Protein AF-A0A1N7FFN1-F1 (afdb_monomer_lite)

pLDDT: mean 76.86, std 16.46, range [43.97, 96.06]

Radius of gyration: 22.69 Å; chains: 1; bounding box: 41×33×72 Å

Sequence (91 aa):
MTDELDRDEPCDREVAATERYVARLEALDAETERLLESIPDAAAFDDETRAQTRRRLREVRAQLNPLSLRLRSRVDADDCTPRAADDPPRE

Secondary structure (DSSP, 8-state):
----SSSSHHHHHHHHHHHHHHHHHHHHHHHHHHHHHTS-SSSSS-HHHHHHHHHHHHHHHHHHHHHHHHHHHHHTT--------------

Foldseek 3Di:
DDDPDDPVVVLVVVLVVLVVVLVVLVVLLVVLVVVLVPLDPDDDDDPVVNVVSNVVSVVSNVVSVVSSVVSVVCSVVSPVPPPPPPPDDDD

Structure (mmCIF, N/CA/C/O backbone):
data_AF-A0A1N7FFN1-F1
#
_entry.id   AF-A0A1N7FFN1-F1
#
loop_
_atom_site.group_PDB
_atom_site.id
_atom_site.type_symbol
_atom_site.label_atom_id
_atom_site.label_alt_id
_atom_site.label_comp_id
_atom_site.label_asym_id
_atom_site.label_entity_id
_atom_site.label_seq_id
_atom_site.pdbx_PDB_ins_code
_atom_site.Cartn_x
_atom_site.Cartn_y
_atom_site.Cartn_z
_atom_site.occupancy
_atom_site.B_iso_or_equiv
_atom_site.auth_seq_id
_atom_site.auth_comp_id
_atom_site.auth_asym_id
_atom_site.auth_atom_id
_atom_site.pdbx_PDB_model_num
ATOM 1 N N . MET A 1 1 ? 26.723 10.844 -42.395 1.00 43.97 1 MET A N 1
ATOM 2 C CA . MET A 1 1 ? 25.391 10.213 -42.404 1.00 43.97 1 MET A CA 1
ATOM 3 C C . MET A 1 1 ? 25.571 8.843 -41.774 1.00 43.97 1 MET A C 1
ATOM 5 O O . MET A 1 1 ? 25.898 7.903 -42.477 1.00 43.97 1 MET A O 1
ATOM 9 N N . THR A 1 2 ? 25.493 8.792 -40.449 1.00 44.84 2 THR A N 1
ATOM 10 C CA . THR A 1 2 ? 25.457 7.570 -39.631 1.00 44.84 2 THR A CA 1
ATOM 11 C C . THR A 1 2 ? 24.649 7.965 -38.408 1.00 44.84 2 THR A C 1
ATOM 13 O O . THR A 1 2 ? 25.138 8.662 -37.524 1.00 44.84 2 THR A O 1
ATOM 16 N N . ASP A 1 3 ? 23.370 7.651 -38.511 1.00 47.75 3 ASP A N 1
ATOM 17 C CA . ASP A 1 3 ? 22.259 8.003 -37.640 1.00 47.75 3 ASP A CA 1
ATOM 18 C C . ASP A 1 3 ? 21.767 6.654 -37.101 1.00 47.75 3 ASP A C 1
ATOM 20 O O . ASP A 1 3 ? 20.919 6.021 -37.721 1.00 47.75 3 ASP A O 1
ATOM 24 N N . GLU A 1 4 ? 22.457 6.104 -36.093 1.00 52.75 4 GLU A N 1
ATOM 25 C CA . GLU A 1 4 ? 22.216 4.726 -35.619 1.00 52.75 4 GLU A CA 1
ATOM 26 C C . GLU A 1 4 ? 22.512 4.488 -34.120 1.00 52.75 4 GLU A C 1
ATOM 28 O O . GLU A 1 4 ? 22.792 3.359 -33.740 1.00 52.75 4 GLU A O 1
ATOM 33 N N . LEU A 1 5 ? 22.429 5.487 -33.227 1.00 51.53 5 LEU A N 1
ATOM 34 C CA . LEU A 1 5 ? 22.682 5.247 -31.784 1.00 51.53 5 LEU A CA 1
ATOM 35 C C . LEU A 1 5 ? 21.618 5.754 -30.790 1.00 51.53 5 LEU A C 1
ATOM 37 O O . LEU A 1 5 ? 21.851 5.678 -29.592 1.00 51.53 5 LEU A O 1
ATOM 41 N N . ASP A 1 6 ? 20.428 6.167 -31.238 1.00 48.56 6 ASP A N 1
ATOM 42 C CA . ASP A 1 6 ? 19.389 6.726 -30.340 1.00 48.56 6 ASP A CA 1
ATOM 43 C C . ASP A 1 6 ? 18.207 5.776 -30.034 1.00 48.56 6 ASP A C 1
ATOM 45 O O . ASP A 1 6 ? 17.153 6.216 -29.575 1.00 48.56 6 ASP A O 1
ATOM 49 N N . ARG A 1 7 ? 18.321 4.464 -30.297 1.00 50.75 7 ARG A N 1
ATOM 50 C CA . ARG A 1 7 ? 17.199 3.519 -30.073 1.00 50.75 7 ARG A CA 1
ATOM 51 C C . ARG A 1 7 ? 17.206 2.767 -28.739 1.00 50.75 7 ARG A C 1
ATOM 53 O O . ARG A 1 7 ? 16.163 2.212 -28.405 1.00 50.75 7 ARG A O 1
ATOM 60 N N . ASP A 1 8 ? 18.288 2.823 -27.963 1.00 51.72 8 ASP A N 1
ATOM 61 C CA . ASP A 1 8 ? 18.403 2.076 -26.695 1.00 51.72 8 ASP A CA 1
ATOM 62 C C . ASP A 1 8 ? 18.085 2.924 -25.438 1.00 51.72 8 ASP A C 1
ATOM 64 O O . ASP A 1 8 ? 17.592 2.402 -24.441 1.00 51.72 8 ASP A O 1
ATOM 68 N N . GLU A 1 9 ? 18.217 4.256 -25.499 1.00 55.88 9 GLU A N 1
ATOM 69 C CA . GLU A 1 9 ? 17.899 5.174 -24.385 1.00 55.88 9 GLU A CA 1
ATOM 70 C C . GLU A 1 9 ? 16.441 5.157 -23.853 1.00 55.88 9 GLU A C 1
ATOM 72 O O . GLU A 1 9 ? 16.247 5.366 -22.647 1.00 55.88 9 GLU A O 1
ATOM 77 N N . PRO A 1 10 ? 15.384 4.954 -24.671 1.00 60.09 10 PRO A N 1
ATOM 78 C CA . PRO A 1 10 ? 14.019 4.955 -24.150 1.00 60.09 10 PRO A CA 1
ATOM 79 C C . PRO A 1 10 ? 13.671 3.673 -23.374 1.00 60.09 10 PRO A C 1
ATOM 81 O O . PRO A 1 10 ? 12.936 3.773 -22.392 1.00 60.09 10 PRO A O 1
ATOM 84 N N . CYS A 1 11 ? 14.230 2.512 -23.754 1.00 65.69 11 CYS A N 1
ATOM 85 C CA . CYS A 1 11 ? 13.986 1.214 -23.095 1.00 65.69 11 CYS A CA 1
ATOM 86 C C . CYS A 1 11 ? 14.502 1.262 -21.644 1.00 65.69 11 CYS A C 1
ATOM 88 O O . CYS A 1 11 ? 13.740 1.074 -20.694 1.00 65.69 11 CYS A O 1
ATOM 90 N N . ASP A 1 12 ? 15.756 1.687 -21.461 1.00 67.81 12 ASP A N 1
ATOM 91 C CA . ASP A 1 12 ? 16.397 1.796 -20.145 1.00 67.81 12 ASP A CA 1
ATOM 92 C C . ASP A 1 12 ? 15.697 2.804 -19.223 1.00 67.81 12 ASP A C 1
ATOM 94 O O . ASP A 1 12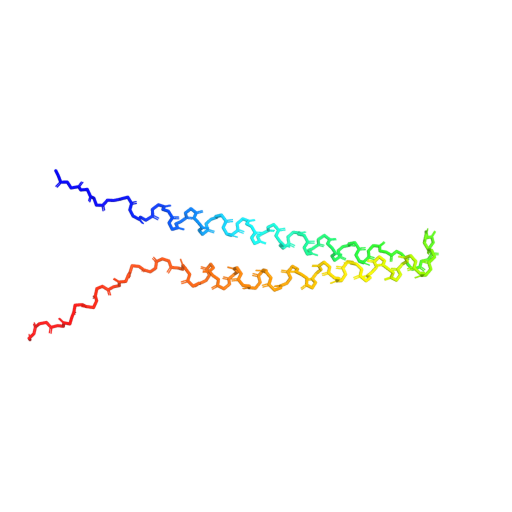 ? 15.556 2.592 -18.014 1.00 67.81 12 ASP A O 1
ATOM 98 N N . ARG A 1 13 ? 15.216 3.921 -19.781 1.00 72.81 13 ARG A N 1
ATOM 99 C CA . ARG A 1 13 ? 14.490 4.937 -19.012 1.00 72.81 13 ARG A CA 1
ATOM 100 C C . ARG A 1 13 ? 13.136 4.427 -18.517 1.00 72.81 13 ARG A C 1
ATOM 102 O O . ARG A 1 13 ? 12.737 4.770 -17.399 1.00 72.81 13 ARG A O 1
ATOM 109 N N . GLU A 1 14 ? 12.421 3.660 -19.334 1.00 75.94 14 GLU A N 1
ATOM 110 C CA . GLU A 1 14 ? 11.125 3.072 -18.984 1.00 75.94 14 GLU A CA 1
ATOM 111 C C . GLU A 1 14 ? 11.268 1.942 -17.958 1.00 75.94 14 GLU A C 1
ATOM 113 O O . GLU A 1 14 ? 10.500 1.899 -16.988 1.00 75.94 14 GLU A O 1
ATOM 118 N N . VAL A 1 15 ? 12.300 1.104 -18.093 1.00 80.75 15 VAL A N 1
ATOM 119 C CA . VAL A 1 15 ? 12.664 0.085 -17.098 1.00 80.75 15 VAL A CA 1
ATOM 120 C C . VAL A 1 15 ? 13.017 0.752 -15.767 1.00 80.75 15 VAL A C 1
ATOM 122 O O . VAL A 1 15 ? 12.381 0.466 -14.752 1.00 80.75 15 VAL A O 1
ATOM 125 N N . ALA A 1 16 ? 13.905 1.752 -15.763 1.00 83.75 16 ALA A N 1
ATOM 126 C CA . ALA A 1 16 ? 14.284 2.475 -14.546 1.00 83.75 16 ALA A CA 1
ATOM 127 C C . ALA A 1 16 ? 13.098 3.204 -13.880 1.00 83.75 16 ALA A C 1
ATOM 129 O O . ALA A 1 16 ? 13.029 3.329 -12.652 1.00 83.75 16 ALA A O 1
ATOM 130 N N . ALA A 1 17 ? 12.145 3.717 -14.665 1.00 85.62 17 ALA A N 1
ATOM 131 C CA . ALA A 1 17 ? 10.912 4.295 -14.131 1.00 85.62 17 ALA A CA 1
ATOM 132 C C . ALA A 1 17 ? 10.011 3.223 -13.495 1.00 85.62 17 ALA A C 1
ATOM 134 O O . ALA A 1 17 ? 9.446 3.453 -12.420 1.00 85.62 17 ALA A O 1
ATOM 135 N N . THR A 1 18 ? 9.913 2.053 -14.127 1.00 86.56 18 THR A N 1
ATOM 136 C CA . THR A 1 18 ? 9.131 0.912 -13.640 1.00 86.56 18 THR A CA 1
ATOM 137 C C . THR A 1 18 ? 9.711 0.351 -12.344 1.00 86.56 18 THR A C 1
ATOM 139 O O . THR A 1 18 ? 8.966 0.175 -11.382 1.00 86.56 18 THR A O 1
ATOM 142 N N . GLU A 1 19 ? 11.028 0.173 -12.253 1.00 87.56 19 GLU A N 1
ATOM 143 C CA . GLU A 1 19 ? 11.720 -0.266 -11.034 1.00 87.56 19 GLU A CA 1
ATOM 144 C C . GLU A 1 19 ? 11.482 0.683 -9.855 1.00 87.56 19 GLU A C 1
ATOM 146 O O . GLU A 1 19 ? 11.116 0.253 -8.759 1.00 87.56 19 GLU A O 1
ATOM 151 N N . ARG A 1 20 ? 11.612 2.001 -10.073 1.00 88.94 20 ARG A N 1
ATOM 152 C CA . ARG A 1 20 ? 11.324 3.008 -9.033 1.00 88.94 20 ARG A CA 1
ATOM 153 C C . ARG A 1 20 ? 9.877 2.937 -8.563 1.00 88.94 20 ARG A C 1
ATOM 155 O O . ARG A 1 20 ? 9.601 3.126 -7.377 1.00 88.94 20 ARG A O 1
ATOM 162 N N . TYR A 1 21 ? 8.950 2.691 -9.484 1.00 89.44 21 TYR A N 1
ATOM 163 C CA . TYR A 1 21 ? 7.542 2.554 -9.148 1.00 89.44 21 TYR A CA 1
ATOM 164 C C . TYR A 1 21 ? 7.269 1.256 -8.372 1.00 89.44 21 TYR A C 1
ATOM 166 O O . TYR A 1 21 ? 6.562 1.299 -7.367 1.00 89.44 21 TYR A O 1
ATOM 174 N N . VAL A 1 22 ? 7.896 0.134 -8.742 1.00 90.31 22 VAL A N 1
ATOM 175 C CA . VAL A 1 22 ? 7.845 -1.130 -7.984 1.00 90.31 22 VAL A CA 1
ATOM 176 C C . VAL A 1 22 ? 8.380 -0.941 -6.564 1.00 90.31 22 VAL A C 1
ATOM 178 O O . VAL A 1 22 ? 7.672 -1.252 -5.607 1.00 90.31 22 VAL A O 1
ATOM 181 N N . ALA A 1 23 ? 9.555 -0.327 -6.402 1.00 90.25 23 ALA A N 1
ATOM 182 C CA . ALA A 1 23 ? 10.123 -0.027 -5.086 1.00 90.25 23 ALA A CA 1
ATOM 183 C C . ALA A 1 23 ? 9.182 0.848 -4.236 1.00 90.25 23 ALA A C 1
ATOM 185 O O . ALA A 1 23 ? 9.072 0.686 -3.018 1.00 90.25 23 ALA A O 1
ATOM 186 N N . ARG A 1 24 ? 8.442 1.766 -4.873 1.00 92.44 24 ARG A N 1
ATOM 187 C CA . ARG A 1 24 ? 7.432 2.575 -4.184 1.00 92.44 24 ARG A CA 1
ATOM 188 C C . ARG A 1 24 ? 6.234 1.745 -3.719 1.00 92.44 24 ARG A C 1
ATOM 190 O O . ARG A 1 24 ? 5.752 1.988 -2.612 1.00 92.44 24 ARG A O 1
ATOM 197 N N . LEU A 1 25 ? 5.757 0.796 -4.526 1.00 92.88 25 LEU A N 1
ATOM 198 C CA . LEU A 1 25 ? 4.678 -0.120 -4.139 1.00 92.88 25 LEU A CA 1
ATOM 199 C C . LEU A 1 25 ? 5.106 -1.037 -2.985 1.00 92.88 25 LEU A C 1
ATOM 201 O O . LEU A 1 25 ? 4.332 -1.244 -2.056 1.00 92.88 25 LEU A O 1
ATOM 205 N N . GLU A 1 26 ? 6.346 -1.524 -2.999 1.00 90.88 26 GLU A N 1
ATOM 206 C CA . GLU A 1 26 ? 6.912 -2.341 -1.918 1.00 90.88 26 GLU A CA 1
ATOM 207 C C . GLU A 1 26 ? 7.014 -1.563 -0.603 1.00 90.88 26 GLU A C 1
ATOM 209 O O . GLU A 1 26 ? 6.614 -2.058 0.450 1.00 90.88 26 GLU A O 1
ATOM 214 N N . ALA A 1 27 ? 7.477 -0.311 -0.659 1.00 93.75 27 ALA A N 1
ATOM 215 C CA . ALA A 1 27 ? 7.519 0.558 0.513 1.00 93.75 27 ALA A CA 1
ATOM 216 C C . ALA A 1 27 ? 6.118 0.816 1.098 1.00 93.75 27 ALA A C 1
ATOM 218 O O . ALA A 1 27 ? 5.970 0.908 2.318 1.00 93.75 27 ALA A O 1
ATOM 219 N N . LEU A 1 28 ? 5.092 0.922 0.243 1.00 93.56 28 LEU A N 1
ATOM 220 C CA . LEU A 1 28 ? 3.698 1.064 0.669 1.00 93.56 28 LEU A CA 1
ATOM 221 C C . LEU A 1 28 ? 3.151 -0.220 1.306 1.00 93.56 28 LEU A C 1
ATOM 223 O O . LEU A 1 28 ? 2.453 -0.125 2.317 1.00 93.56 28 LEU A O 1
ATOM 227 N N . ASP A 1 29 ? 3.468 -1.402 0.767 1.00 92.56 29 ASP A N 1
ATOM 228 C CA . ASP A 1 29 ? 3.055 -2.675 1.377 1.00 92.56 29 ASP A CA 1
ATOM 229 C C . ASP A 1 29 ? 3.697 -2.856 2.758 1.00 92.56 29 ASP A C 1
ATOM 231 O O . ASP A 1 29 ? 2.989 -3.117 3.731 1.00 92.56 29 ASP A O 1
ATOM 235 N N . ALA A 1 30 ? 5.004 -2.593 2.875 1.00 93.44 30 ALA A N 1
ATOM 236 C CA . ALA A 1 30 ? 5.732 -2.681 4.140 1.00 93.44 30 ALA A CA 1
ATOM 237 C C . ALA A 1 30 ? 5.195 -1.706 5.204 1.00 93.44 30 ALA A C 1
ATOM 239 O O . ALA A 1 30 ? 5.099 -2.051 6.379 1.00 93.44 30 ALA A O 1
ATOM 240 N N . GLU A 1 31 ? 4.822 -0.483 4.814 1.00 94.62 31 GLU A N 1
ATOM 241 C CA . GLU A 1 31 ? 4.183 0.466 5.734 1.00 94.62 31 GLU A CA 1
ATOM 242 C C . GLU A 1 31 ? 2.783 0.001 6.152 1.00 94.62 31 GLU A C 1
ATOM 244 O O . GLU A 1 31 ? 2.418 0.086 7.322 1.00 94.62 31 GLU A O 1
ATOM 249 N N . THR A 1 32 ? 2.009 -0.545 5.214 1.00 92.38 32 THR A N 1
ATOM 250 C CA . THR A 1 32 ? 0.668 -1.076 5.493 1.00 92.38 32 THR A CA 1
ATOM 251 C C . THR A 1 32 ? 0.724 -2.260 6.461 1.00 92.38 32 THR A C 1
ATOM 253 O O . THR A 1 32 ? -0.131 -2.387 7.339 1.00 92.38 32 THR A O 1
ATOM 256 N N . GLU A 1 33 ? 1.739 -3.113 6.333 1.00 91.75 33 GLU A N 1
ATOM 257 C CA . GLU A 1 33 ? 2.020 -4.207 7.262 1.00 91.75 33 GLU A CA 1
ATOM 258 C C . GLU A 1 33 ? 2.388 -3.700 8.660 1.00 91.75 33 GLU A C 1
ATOM 260 O O . GLU A 1 33 ? 1.749 -4.106 9.631 1.00 91.75 33 GLU A O 1
ATOM 265 N N . ARG A 1 34 ? 3.302 -2.726 8.764 1.00 92.25 34 ARG A N 1
ATOM 266 C CA . ARG A 1 34 ? 3.630 -2.080 10.047 1.00 92.25 34 ARG A CA 1
ATOM 267 C C . ARG A 1 34 ? 2.398 -1.485 10.729 1.00 92.25 34 ARG A C 1
ATOM 269 O O . ARG A 1 34 ? 2.226 -1.652 11.933 1.00 92.25 34 ARG A O 1
ATOM 276 N N . LEU A 1 35 ? 1.521 -0.827 9.969 1.00 90.56 35 LEU A N 1
ATOM 277 C CA . LEU A 1 35 ? 0.274 -0.266 10.496 1.00 90.56 35 LEU A CA 1
ATOM 278 C C . LEU A 1 35 ? -0.694 -1.347 10.985 1.00 90.56 35 LEU A C 1
ATOM 280 O O . LEU A 1 35 ? -1.389 -1.145 11.976 1.00 90.56 35 LEU A O 1
ATOM 284 N N . LEU A 1 36 ? -0.760 -2.496 10.308 1.00 87.94 36 LEU A N 1
ATOM 285 C CA . LEU A 1 36 ? -1.576 -3.627 10.752 1.00 87.94 36 LEU A CA 1
ATOM 286 C C . LEU A 1 36 ? -1.077 -4.196 12.084 1.00 87.94 36 LEU A C 1
ATOM 288 O O . LEU A 1 36 ? -1.897 -4.482 12.959 1.00 87.94 36 LEU A O 1
ATOM 292 N N . GLU A 1 37 ? 0.240 -4.332 12.233 1.00 88.62 37 GLU A N 1
ATOM 293 C CA . GLU A 1 37 ? 0.897 -4.805 13.457 1.00 88.62 37 GLU A CA 1
ATOM 294 C C . GLU A 1 37 ? 0.784 -3.796 14.605 1.00 88.62 37 GLU A C 1
ATOM 296 O O . GLU A 1 37 ? 0.657 -4.186 15.765 1.00 88.62 37 GLU A O 1
ATOM 301 N N . SER A 1 38 ? 0.775 -2.496 14.295 1.00 87.62 38 SER A N 1
ATOM 302 C CA . SER A 1 38 ? 0.707 -1.438 15.302 1.00 87.62 38 SER A CA 1
ATOM 303 C C . SER A 1 38 ? -0.690 -1.208 15.874 1.00 87.62 38 SER A C 1
ATOM 305 O O . SER A 1 38 ? -0.812 -0.426 16.811 1.00 87.62 38 SER A O 1
ATOM 307 N N . ILE A 1 39 ? -1.749 -1.811 15.313 1.00 82.75 39 ILE A N 1
ATOM 308 C CA . ILE A 1 39 ? -3.118 -1.674 15.836 1.00 82.75 39 ILE A CA 1
ATOM 309 C C . ILE A 1 39 ? -3.199 -2.429 17.169 1.00 82.75 39 ILE A C 1
ATOM 311 O O . ILE A 1 39 ? -3.275 -3.664 17.159 1.00 82.75 39 ILE A O 1
ATOM 315 N N . PRO A 1 40 ? -3.213 -1.718 18.314 1.00 76.50 40 PRO A N 1
ATOM 316 C CA . PRO A 1 40 ? -3.142 -2.362 19.609 1.00 76.50 40 PRO A CA 1
ATOM 317 C C . PRO A 1 40 ? -4.461 -3.071 19.899 1.00 76.50 40 PRO A C 1
ATOM 319 O O . PRO A 1 40 ? -5.543 -2.537 19.642 1.00 76.50 40 PRO A O 1
ATOM 322 N N . ASP A 1 41 ? -4.379 -4.250 20.509 1.00 63.91 41 ASP A N 1
ATOM 323 C CA . ASP A 1 41 ? -5.584 -4.978 20.903 1.00 63.91 41 ASP A CA 1
ATOM 324 C C . ASP A 1 41 ? -6.286 -4.365 22.130 1.00 63.91 41 ASP A C 1
ATOM 326 O O . ASP A 1 41 ? -7.430 -4.717 22.418 1.00 63.91 41 ASP A O 1
ATOM 330 N N . ALA A 1 42 ? -5.639 -3.433 22.841 1.00 58.34 42 ALA A N 1
ATOM 331 C CA . ALA A 1 42 ? -6.024 -3.120 24.214 1.00 58.34 42 ALA A CA 1
ATOM 332 C C . ALA A 1 42 ? -6.630 -1.733 24.510 1.00 58.34 42 ALA A C 1
ATOM 334 O O . ALA A 1 42 ? -7.292 -1.661 25.540 1.00 58.34 42 ALA A O 1
ATOM 335 N N . ALA A 1 43 ? -6.433 -0.628 23.755 1.00 55.94 43 ALA A N 1
ATOM 336 C CA . ALA A 1 43 ? -6.729 0.672 24.414 1.00 55.94 43 ALA A CA 1
ATOM 337 C C . ALA A 1 43 ? -7.025 1.981 23.635 1.00 55.94 43 ALA A C 1
ATOM 339 O O . ALA A 1 43 ? -7.038 3.020 24.287 1.00 55.94 43 ALA A O 1
ATOM 340 N N . ALA A 1 44 ? -7.299 2.030 22.325 1.00 67.94 44 ALA A N 1
ATOM 341 C CA . ALA A 1 44 ? -7.590 3.338 21.675 1.00 67.94 44 ALA A CA 1
ATOM 342 C C . ALA A 1 44 ? -8.847 3.395 20.798 1.00 67.94 44 ALA A C 1
ATOM 344 O O . ALA A 1 44 ? -9.409 4.470 20.600 1.00 67.94 44 ALA A O 1
ATOM 345 N N . PHE A 1 45 ? -9.305 2.254 20.293 1.00 69.06 45 PHE A N 1
ATOM 346 C CA . PHE A 1 45 ? -10.424 2.172 19.361 1.00 69.06 45 PHE A CA 1
ATOM 347 C C . PHE A 1 45 ? -11.365 1.053 19.789 1.00 69.06 45 PHE A C 1
ATOM 349 O O . PHE A 1 45 ? -10.899 -0.006 20.235 1.00 69.06 45 PHE A O 1
ATOM 356 N N . ASP A 1 46 ? -12.666 1.285 19.619 1.00 84.88 46 ASP A N 1
ATOM 357 C CA . ASP A 1 46 ? -13.671 0.232 19.708 1.00 84.88 46 ASP A CA 1
ATOM 358 C C . ASP A 1 46 ? -13.410 -0.865 18.655 1.00 84.88 46 ASP A C 1
ATOM 360 O O . ASP A 1 46 ? -12.662 -0.683 17.682 1.00 84.88 46 ASP A O 1
ATOM 364 N N . ASP A 1 47 ? -14.005 -2.036 18.872 1.00 86.38 47 ASP A N 1
ATOM 365 C CA . ASP A 1 47 ? -13.766 -3.215 18.040 1.00 86.38 47 ASP A CA 1
ATOM 366 C C . ASP A 1 47 ? -14.235 -3.028 16.588 1.00 86.38 47 ASP A C 1
ATOM 368 O O . ASP A 1 47 ? -13.620 -3.584 15.673 1.00 86.38 47 ASP A O 1
ATOM 372 N N . GLU A 1 48 ? -15.272 -2.217 16.348 1.00 89.94 48 GLU A N 1
ATOM 373 C CA . GLU A 1 48 ? -15.783 -1.929 15.004 1.00 89.94 48 GLU A CA 1
ATOM 374 C C . GLU A 1 48 ? -14.782 -1.074 14.222 1.00 89.94 48 GLU A C 1
ATOM 376 O O . GLU A 1 48 ? -14.365 -1.448 13.120 1.00 89.94 48 GLU A O 1
ATOM 381 N N . THR A 1 49 ? -14.313 0.022 14.818 1.00 88.00 49 THR A N 1
ATOM 382 C CA . THR A 1 49 ? -13.283 0.894 14.246 1.00 88.00 49 THR A CA 1
ATOM 383 C C . THR A 1 49 ? -12.001 0.111 13.961 1.00 88.00 49 THR A C 1
ATOM 385 O O . THR A 1 49 ? -11.373 0.269 12.906 1.00 88.00 49 THR A O 1
ATOM 388 N N . ARG A 1 50 ? -11.625 -0.807 14.858 1.00 87.19 50 ARG A N 1
ATOM 389 C CA . ARG A 1 50 ? -10.470 -1.691 14.670 1.00 87.19 50 ARG A CA 1
ATOM 390 C C . ARG A 1 50 ? -10.663 -2.653 13.503 1.00 87.19 50 ARG A C 1
ATOM 392 O O . ARG A 1 50 ? -9.776 -2.778 12.654 1.00 87.19 50 ARG A O 1
ATOM 399 N N . ALA A 1 51 ? -11.811 -3.323 13.442 1.00 89.69 51 ALA A N 1
ATOM 400 C CA . ALA A 1 51 ? -12.144 -4.252 12.370 1.00 89.69 51 ALA A CA 1
ATOM 401 C C . ALA A 1 51 ? -12.175 -3.543 11.011 1.00 89.69 51 ALA A C 1
ATOM 403 O O . ALA A 1 51 ? -11.602 -4.045 10.040 1.00 89.69 51 ALA A O 1
ATOM 404 N N . GLN A 1 52 ? -12.766 -2.348 10.950 1.00 92.38 52 GLN A N 1
ATOM 405 C CA . GLN A 1 52 ? -12.826 -1.538 9.738 1.00 92.38 52 GLN A CA 1
ATOM 406 C C . GLN A 1 52 ? -11.434 -1.070 9.293 1.00 92.38 52 GLN A C 1
ATOM 408 O O . GLN A 1 52 ? -11.111 -1.153 8.107 1.00 92.38 52 GLN A O 1
ATOM 413 N N . THR A 1 53 ? -10.584 -0.637 10.227 1.00 90.44 53 THR A N 1
ATOM 414 C CA . THR A 1 53 ? -9.207 -0.212 9.925 1.00 90.44 53 THR A CA 1
ATOM 415 C C . THR A 1 53 ? -8.375 -1.380 9.395 1.00 90.44 53 THR A C 1
ATOM 417 O O . THR 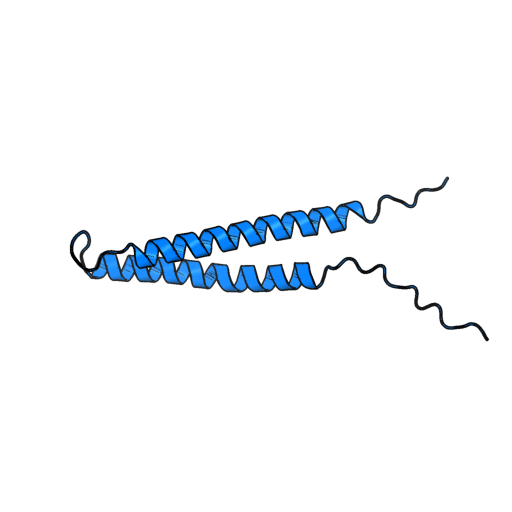A 1 53 ? -7.777 -1.277 8.324 1.00 90.44 53 THR A O 1
ATOM 420 N N . ARG A 1 54 ? -8.414 -2.539 10.071 1.00 91.38 54 ARG A N 1
ATOM 421 C CA . ARG A 1 54 ? -7.744 -3.768 9.607 1.00 91.38 54 ARG A CA 1
ATOM 422 C C . ARG A 1 54 ? -8.250 -4.207 8.234 1.00 91.38 54 ARG A C 1
ATOM 424 O O . ARG A 1 54 ? -7.456 -4.620 7.393 1.00 91.38 54 ARG A O 1
ATOM 431 N N . ARG A 1 55 ? -9.561 -4.121 7.991 1.00 94.94 55 ARG A N 1
ATOM 432 C CA . ARG A 1 55 ? -10.158 -4.434 6.688 1.00 94.94 55 ARG A CA 1
ATOM 433 C C . ARG A 1 55 ? -9.610 -3.521 5.591 1.00 94.94 55 ARG A C 1
ATOM 435 O O . ARG A 1 55 ? -9.128 -4.035 4.590 1.00 94.94 55 ARG A O 1
ATOM 442 N N . ARG A 1 56 ? -9.623 -2.202 5.797 1.00 94.44 56 ARG A N 1
ATOM 443 C CA . ARG A 1 56 ? -9.122 -1.228 4.813 1.00 94.44 56 ARG A CA 1
ATOM 444 C C . ARG A 1 56 ? -7.643 -1.434 4.496 1.00 94.44 56 ARG A C 1
ATOM 446 O O . ARG A 1 56 ? -7.271 -1.439 3.330 1.00 94.44 56 ARG A O 1
ATOM 453 N N . LEU A 1 57 ? -6.804 -1.667 5.506 1.00 93.50 57 LEU A N 1
ATOM 454 C CA . LEU A 1 57 ? -5.378 -1.939 5.283 1.00 93.50 57 LEU A CA 1
ATOM 455 C C . LEU A 1 57 ? -5.169 -3.231 4.474 1.00 93.50 57 LEU A C 1
ATOM 457 O O . LEU A 1 57 ? -4.355 -3.261 3.556 1.00 93.50 57 LEU A O 1
ATOM 461 N N . ARG A 1 58 ? -5.952 -4.286 4.732 1.00 93.75 58 ARG A N 1
ATOM 462 C CA . ARG A 1 58 ? -5.920 -5.506 3.903 1.00 93.75 58 ARG A CA 1
ATOM 463 C C . ARG A 1 58 ? -6.398 -5.262 2.473 1.00 93.75 58 ARG A C 1
ATOM 465 O O . ARG A 1 58 ? -5.821 -5.829 1.551 1.00 93.75 58 ARG A O 1
ATOM 472 N N . GLU A 1 59 ? -7.417 -4.428 2.279 1.00 96.06 59 GLU A N 1
ATOM 473 C CA . GLU A 1 59 ? -7.885 -4.028 0.946 1.00 96.06 59 GLU A CA 1
ATOM 474 C C . GLU A 1 59 ? -6.787 -3.280 0.173 1.00 96.06 59 GLU A C 1
ATOM 476 O O . GLU A 1 59 ? -6.583 -3.566 -1.004 1.00 96.06 59 GLU A O 1
ATOM 481 N N . VAL A 1 60 ? -6.020 -2.406 0.836 1.00 92.69 60 VAL A N 1
ATOM 482 C CA . VAL A 1 60 ? -4.847 -1.746 0.236 1.00 92.69 60 VAL A CA 1
ATOM 483 C C . VAL A 1 60 ? -3.812 -2.780 -0.217 1.00 92.69 60 VAL A C 1
ATOM 485 O O . VAL A 1 60 ? -3.437 -2.780 -1.388 1.00 92.69 60 VAL A O 1
ATOM 488 N N . ARG A 1 61 ? -3.408 -3.727 0.643 1.00 92.44 61 ARG A N 1
ATOM 489 C CA . ARG A 1 61 ? -2.455 -4.793 0.256 1.00 92.44 61 ARG A CA 1
ATOM 490 C C . ARG A 1 61 ? -2.974 -5.648 -0.906 1.00 92.44 61 ARG A C 1
ATOM 492 O O . ARG A 1 61 ? -2.223 -5.986 -1.819 1.00 92.44 61 ARG A O 1
ATOM 499 N N . ALA A 1 62 ? -4.272 -5.956 -0.915 1.00 92.62 62 ALA A N 1
ATOM 500 C CA . ALA A 1 62 ? -4.910 -6.709 -1.995 1.00 92.62 62 ALA A CA 1
ATOM 501 C C . ALA A 1 62 ? -4.892 -5.967 -3.344 1.00 92.62 62 ALA A C 1
ATOM 503 O O . ALA A 1 62 ? -4.915 -6.613 -4.390 1.00 92.62 62 ALA A O 1
ATOM 504 N N . GLN A 1 63 ? -4.828 -4.632 -3.336 1.00 92.00 63 GLN A N 1
ATOM 505 C CA . GLN A 1 63 ? -4.672 -3.815 -4.543 1.00 92.00 63 GLN A CA 1
ATOM 506 C C . GLN A 1 63 ? -3.203 -3.668 -4.962 1.00 92.00 63 GLN A C 1
ATOM 508 O O . GLN A 1 63 ? -2.914 -3.669 -6.158 1.00 92.00 63 GLN A O 1
ATOM 513 N N . LEU A 1 64 ? -2.275 -3.575 -4.003 1.00 90.56 64 LEU A N 1
ATOM 514 C CA . LEU A 1 64 ? -0.839 -3.430 -4.272 1.00 90.56 64 LEU A CA 1
ATOM 515 C C . LEU A 1 64 ? -0.223 -4.714 -4.848 1.00 90.56 64 LEU A C 1
ATOM 517 O O 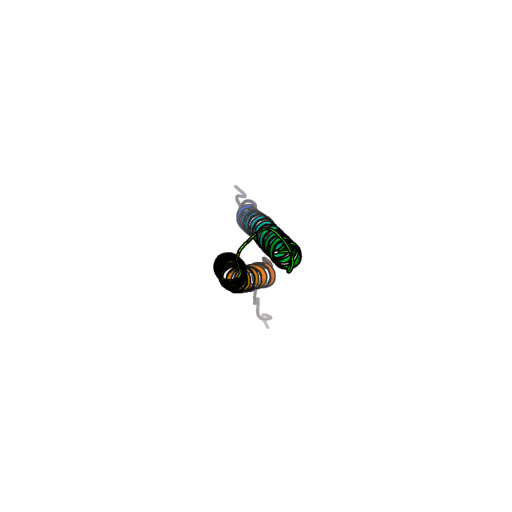. LEU A 1 64 ? 0.479 -4.652 -5.857 1.00 90.56 64 LEU A O 1
ATOM 521 N N . ASN A 1 65 ? -0.528 -5.882 -4.272 1.00 85.62 65 ASN A N 1
ATOM 522 C CA . ASN A 1 65 ? 0.105 -7.153 -4.652 1.00 85.62 65 ASN A CA 1
ATOM 523 C C . ASN A 1 65 ? -0.016 -7.499 -6.152 1.00 85.62 65 ASN A C 1
ATOM 525 O O . ASN A 1 65 ? 1.005 -7.809 -6.772 1.00 85.62 65 ASN A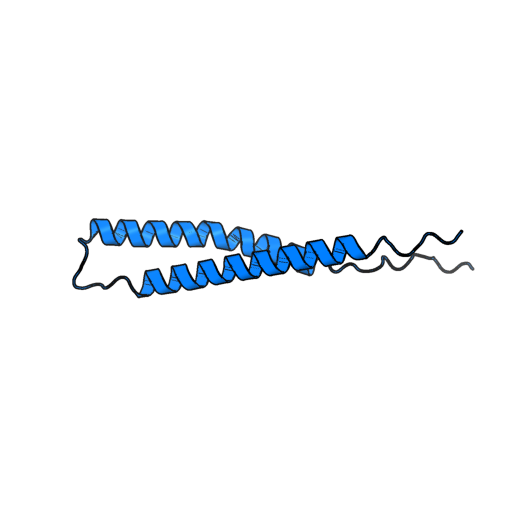 O 1
ATOM 529 N N . PRO A 1 66 ? -1.203 -7.422 -6.788 1.00 90.44 66 PRO A N 1
ATOM 530 C CA . PRO A 1 66 ? -1.334 -7.702 -8.216 1.00 90.44 66 PRO A CA 1
ATOM 531 C C . PRO A 1 66 ? -0.552 -6.725 -9.102 1.00 90.44 66 PRO A C 1
ATOM 533 O O . PRO A 1 66 ? -0.069 -7.121 -10.162 1.00 90.44 66 PRO A O 1
ATOM 536 N N . LEU A 1 67 ? -0.435 -5.458 -8.690 1.00 88.12 67 LEU A N 1
ATOM 537 C CA . LEU A 1 67 ? 0.301 -4.437 -9.438 1.00 88.12 67 LEU A CA 1
ATOM 538 C C . LEU A 1 67 ? 1.806 -4.688 -9.362 1.00 88.12 67 LEU A C 1
ATOM 540 O O . LEU A 1 67 ? 2.461 -4.719 -10.401 1.00 88.12 67 LEU A O 1
ATOM 544 N N . SER A 1 68 ? 2.330 -4.955 -8.165 1.00 86.00 68 SER A N 1
ATOM 545 C CA . SER A 1 68 ? 3.744 -5.288 -7.969 1.00 86.00 68 SER A CA 1
ATOM 546 C C . SER A 1 68 ? 4.147 -6.535 -8.760 1.00 86.00 68 SER A C 1
ATOM 548 O O . SER A 1 68 ? 5.177 -6.525 -9.427 1.00 86.00 68 SER A O 1
ATOM 550 N N . LEU A 1 69 ? 3.315 -7.586 -8.759 1.00 86.75 69 LEU A N 1
ATOM 551 C CA . LEU A 1 69 ? 3.578 -8.809 -9.528 1.00 86.75 69 LEU A CA 1
ATOM 552 C C . LEU A 1 69 ? 3.613 -8.554 -11.039 1.00 86.75 69 LEU A C 1
ATOM 554 O O . LEU A 1 69 ? 4.550 -8.982 -11.706 1.00 86.75 69 LEU A O 1
ATOM 558 N N . ARG A 1 70 ? 2.618 -7.834 -11.576 1.00 87.88 70 ARG A N 1
ATOM 559 C CA . ARG A 1 70 ? 2.546 -7.534 -13.016 1.00 87.88 70 ARG A CA 1
ATOM 560 C C . ARG A 1 70 ? 3.697 -6.659 -13.499 1.00 87.88 70 ARG A C 1
ATOM 562 O O . ARG A 1 70 ? 4.131 -6.799 -14.638 1.00 87.88 70 ARG A O 1
ATOM 569 N N . LEU A 1 71 ? 4.153 -5.727 -12.671 1.00 85.00 71 LEU A N 1
ATOM 570 C CA . LEU A 1 71 ? 5.226 -4.814 -13.048 1.00 85.00 71 LEU A CA 1
ATOM 571 C C . LEU A 1 71 ? 6.596 -5.472 -12.945 1.00 85.00 71 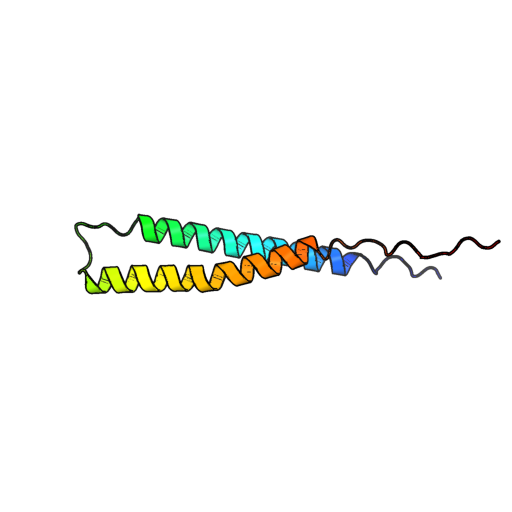LEU A C 1
ATOM 573 O O . LEU A 1 71 ? 7.386 -5.306 -13.864 1.00 85.00 71 LEU A O 1
ATOM 577 N N . ARG A 1 72 ? 6.845 -6.290 -11.915 1.00 83.75 72 ARG A N 1
ATOM 578 C CA . ARG A 1 72 ? 8.063 -7.112 -11.856 1.00 83.75 72 ARG A CA 1
ATOM 579 C C . ARG A 1 72 ? 8.157 -8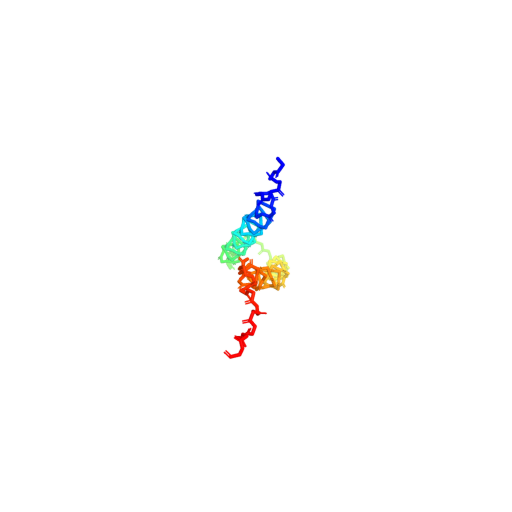.052 -13.056 1.00 83.75 72 ARG A C 1
ATOM 581 O O . ARG A 1 72 ? 9.168 -8.044 -13.733 1.00 83.75 72 ARG A O 1
ATOM 588 N N . SER A 1 73 ? 7.057 -8.722 -13.424 1.00 82.50 73 SER A N 1
ATOM 589 C CA . SER A 1 73 ? 7.050 -9.573 -14.623 1.00 82.50 73 SER A CA 1
ATOM 590 C C . SER A 1 73 ? 7.307 -8.822 -15.931 1.00 82.50 73 SER A C 1
ATOM 592 O O . SER A 1 73 ? 7.656 -9.457 -16.916 1.00 82.50 73 SER A O 1
ATOM 594 N N . ARG A 1 74 ? 7.079 -7.501 -15.970 1.00 77.62 74 ARG A N 1
ATOM 595 C CA . ARG A 1 74 ? 7.446 -6.670 -17.123 1.00 77.62 74 ARG A CA 1
ATOM 596 C C . ARG A 1 74 ? 8.915 -6.299 -17.088 1.00 77.62 74 ARG A C 1
ATOM 598 O O . ARG A 1 74 ? 9.564 -6.493 -18.092 1.00 77.62 74 ARG A O 1
ATOM 605 N N . VAL A 1 75 ? 9.443 -5.868 -15.944 1.00 73.81 75 VAL A N 1
ATOM 606 C CA . VAL A 1 75 ? 10.887 -5.608 -15.795 1.00 73.81 75 VAL A CA 1
ATOM 607 C C . VAL A 1 75 ? 11.705 -6.854 -16.151 1.00 73.81 75 VAL A C 1
ATOM 609 O O . VAL A 1 75 ? 12.651 -6.747 -16.914 1.00 73.81 75 VAL A O 1
ATOM 612 N N . ASP A 1 76 ? 11.282 -8.037 -15.694 1.00 71.56 76 ASP A N 1
ATOM 613 C CA . ASP A 1 76 ? 11.961 -9.308 -15.986 1.00 71.56 76 ASP A CA 1
ATOM 614 C C . ASP A 1 76 ? 11.819 -9.759 -17.459 1.00 71.56 76 ASP A C 1
ATOM 616 O O . ASP A 1 76 ? 12.586 -10.597 -17.927 1.00 71.56 76 ASP A O 1
ATOM 620 N N . ALA A 1 77 ? 10.801 -9.275 -18.184 1.00 68.69 77 ALA A N 1
ATOM 621 C CA . ALA A 1 77 ? 10.525 -9.655 -19.577 1.00 68.69 77 ALA A CA 1
ATOM 622 C C . ALA A 1 77 ? 11.025 -8.621 -20.597 1.00 68.69 77 ALA A C 1
ATOM 624 O O . ALA A 1 77 ? 11.344 -8.990 -21.725 1.00 68.69 77 ALA A O 1
ATOM 625 N N . ASP A 1 78 ? 11.091 -7.354 -20.193 1.00 61.62 78 ASP A N 1
ATOM 626 C CA . ASP A 1 78 ? 11.621 -6.222 -20.948 1.00 61.62 78 ASP A CA 1
ATOM 627 C C . ASP A 1 78 ? 13.143 -6.090 -20.752 1.00 61.62 78 ASP A C 1
ATOM 629 O O . ASP A 1 78 ? 13.701 -5.028 -21.014 1.00 61.62 78 ASP A O 1
ATOM 633 N N . ASP A 1 79 ? 13.832 -7.169 -20.344 1.00 57.62 79 ASP A N 1
ATOM 634 C CA . ASP A 1 79 ? 15.265 -7.343 -20.597 1.00 57.62 79 ASP A CA 1
ATOM 635 C C . ASP A 1 79 ? 15.456 -7.109 -22.100 1.00 57.62 79 ASP A C 1
ATOM 637 O O . ASP A 1 79 ? 15.125 -7.986 -22.909 1.00 57.62 79 ASP A O 1
ATOM 641 N N . CYS A 1 80 ? 15.893 -5.892 -22.463 1.00 56.47 80 CYS A N 1
ATOM 642 C CA . CYS A 1 80 ? 16.062 -5.377 -23.821 1.00 56.47 80 CYS A CA 1
ATOM 643 C C . CYS A 1 80 ? 17.143 -6.222 -24.519 1.00 56.47 80 CYS A C 1
ATOM 645 O O . CYS A 1 80 ? 18.280 -5.808 -24.732 1.00 56.47 80 CYS A O 1
ATOM 647 N N . THR A 1 81 ? 16.809 -7.474 -24.816 1.00 52.41 81 THR A N 1
ATOM 648 C CA . THR A 1 81 ? 17.655 -8.422 -25.508 1.00 52.41 81 THR A CA 1
ATOM 649 C C . THR A 1 81 ? 17.734 -7.893 -26.926 1.00 52.41 81 THR A C 1
ATOM 651 O O . THR A 1 81 ? 16.701 -7.815 -27.603 1.00 52.41 81 THR A O 1
ATOM 654 N N . PRO A 1 82 ? 18.931 -7.514 -27.414 1.00 46.88 82 PRO A N 1
ATOM 655 C CA . PRO A 1 82 ? 19.103 -7.286 -28.832 1.00 46.88 82 PRO A CA 1
ATOM 656 C C . PRO A 1 82 ? 18.648 -8.584 -29.472 1.00 46.88 82 PRO A C 1
ATOM 658 O O . PRO A 1 82 ? 19.204 -9.646 -29.179 1.00 46.88 82 PRO A O 1
ATOM 661 N N . ARG A 1 83 ? 17.571 -8.523 -30.255 1.00 51.62 83 ARG A N 1
ATOM 662 C CA . ARG A 1 83 ? 17.082 -9.666 -31.009 1.00 51.62 83 ARG A CA 1
ATOM 663 C C . ARG A 1 83 ? 18.260 -10.100 -31.872 1.00 51.62 83 ARG A C 1
ATOM 665 O O . ARG A 1 83 ? 18.551 -9.436 -32.865 1.00 51.62 83 ARG A O 1
ATOM 672 N N . ALA A 1 84 ? 18.996 -11.122 -31.428 1.00 51.69 84 ALA A N 1
ATOM 673 C CA . ALA A 1 84 ? 20.109 -11.668 -32.178 1.00 51.69 84 ALA A CA 1
ATOM 674 C C . ALA A 1 84 ? 19.530 -11.967 -33.552 1.00 51.69 84 ALA A C 1
ATOM 676 O O . ALA A 1 84 ? 18.513 -12.657 -33.651 1.00 51.69 84 ALA A O 1
ATOM 677 N N . ALA A 1 85 ? 20.080 -11.308 -34.569 1.00 52.19 85 ALA A N 1
ATOM 678 C CA . ALA A 1 85 ? 19.638 -11.489 -35.929 1.00 52.19 85 ALA A CA 1
ATOM 679 C C . ALA A 1 85 ? 19.646 -12.996 -36.192 1.00 52.19 85 ALA A C 1
ATOM 681 O O . ALA A 1 85 ? 20.700 -13.630 -36.141 1.00 52.19 85 ALA A O 1
ATOM 682 N N . ASP A 1 86 ? 18.456 -13.557 -36.402 1.00 53.06 86 ASP A N 1
ATOM 683 C CA . ASP A 1 86 ? 18.278 -14.827 -37.085 1.00 53.06 86 ASP A CA 1
ATOM 684 C C . ASP A 1 86 ? 18.862 -14.637 -38.490 1.00 53.06 86 ASP A C 1
ATOM 686 O O . ASP A 1 86 ? 18.140 -14.348 -39.444 1.00 53.06 86 ASP A O 1
ATOM 690 N N . ASP A 1 87 ? 20.184 -14.715 -38.606 1.00 57.03 87 ASP A N 1
ATOM 691 C CA . ASP A 1 87 ? 20.853 -14.907 -39.877 1.00 57.03 87 ASP A CA 1
ATOM 692 C C . ASP A 1 87 ? 21.027 -16.424 -40.005 1.00 57.03 87 ASP A C 1
ATOM 694 O O . ASP A 1 87 ? 21.876 -17.014 -39.324 1.00 57.03 87 ASP A O 1
ATOM 698 N N . PRO A 1 88 ? 20.167 -17.118 -40.775 1.00 60.16 88 PRO A N 1
ATOM 699 C CA . PRO A 1 88 ? 20.394 -18.527 -41.030 1.00 60.16 88 PRO A CA 1
ATOM 700 C C . PRO A 1 88 ? 21.741 -18.671 -41.755 1.00 60.16 88 PRO A C 1
ATOM 702 O O . PRO A 1 88 ? 22.073 -17.827 -42.595 1.00 60.16 88 PRO A O 1
ATOM 705 N N . PRO A 1 89 ? 22.522 -19.729 -41.468 1.00 54.75 89 PRO A N 1
ATOM 706 C CA . PRO A 1 89 ? 23.782 -19.946 -42.159 1.00 54.75 89 PRO A CA 1
ATOM 707 C C . PRO A 1 89 ? 23.504 -20.041 -43.661 1.00 54.75 89 PRO A C 1
ATOM 709 O O . PRO A 1 89 ? 22.737 -20.895 -44.112 1.00 54.75 89 PRO A O 1
ATOM 712 N N . ARG A 1 90 ? 24.091 -19.125 -44.434 1.00 57.16 90 ARG A N 1
ATOM 713 C CA . ARG A 1 90 ? 24.126 -19.245 -45.889 1.00 57.16 90 ARG A CA 1
ATOM 714 C C . ARG A 1 90 ? 25.187 -20.279 -46.257 1.00 57.16 90 ARG A C 1
ATOM 716 O O . ARG A 1 90 ? 26.368 -19.987 -46.115 1.00 57.16 90 ARG A O 1
ATOM 723 N N . GLU A 1 91 ? 24.669 -21.412 -46.734 1.00 57.28 91 GLU A N 1
ATOM 724 C CA . GLU A 1 91 ? 25.286 -22.529 -47.483 1.00 57.28 91 GLU A CA 1
ATOM 725 C C . GLU A 1 91 ? 26.426 -23.320 -46.823 1.00 57.28 91 GLU A C 1
ATOM 727 O O . GLU A 1 91 ? 27.520 -22.773 -46.567 1.00 57.28 91 GLU A O 1
#

Organism: NCBI:txid588898